Protein AF-A0A7R9W9P3-F1 (afdb_monomer_lite)

Structure (mmCIF, N/CA/C/O backbone):
data_AF-A0A7R9W9P3-F1
#
_entry.id   AF-A0A7R9W9P3-F1
#
loop_
_atom_site.group_PDB
_atom_site.id
_atom_site.type_symbol
_atom_site.label_atom_id
_atom_site.label_alt_id
_atom_site.label_comp_id
_atom_site.label_asym_id
_atom_site.label_entity_id
_atom_site.label_seq_id
_atom_site.pdbx_PDB_ins_code
_atom_site.Cartn_x
_atom_site.Cartn_y
_atom_site.Cartn_z
_atom_site.occupancy
_atom_site.B_iso_or_equiv
_atom_site.auth_seq_id
_atom_site.auth_comp_id
_atom_site.auth_asym_id
_atom_site.auth_atom_id
_atom_site.pdbx_PDB_model_num
ATOM 1 N N . GLY A 1 1 ? 14.154 18.604 7.432 1.00 46.53 1 GLY A N 1
ATOM 2 C CA . GLY A 1 1 ? 13.374 18.540 6.176 1.00 46.53 1 GLY A CA 1
ATOM 3 C C . GLY A 1 1 ? 12.142 17.682 6.394 1.00 46.53 1 GLY A C 1
ATOM 4 O O . GLY A 1 1 ? 12.207 16.791 7.231 1.00 46.53 1 GLY A O 1
ATOM 5 N N . LYS A 1 2 ? 11.031 17.953 5.694 1.00 48.91 2 LYS A N 1
ATOM 6 C CA . LYS A 1 2 ? 9.698 17.342 5.921 1.00 48.91 2 LYS A CA 1
ATOM 7 C C . LYS A 1 2 ? 9.705 15.802 6.070 1.00 48.91 2 LYS A C 1
ATOM 9 O O . LYS A 1 2 ? 8.904 15.276 6.835 1.00 48.91 2 LYS A O 1
ATOM 14 N N . SER A 1 3 ? 10.664 15.107 5.454 1.00 58.47 3 SER A N 1
ATOM 15 C CA . SER A 1 3 ? 10.861 13.651 5.535 1.00 58.47 3 SER A CA 1
ATOM 16 C C . SER A 1 3 ? 11.145 13.109 6.947 1.00 58.47 3 SER A C 1
ATOM 18 O O . SER A 1 3 ? 10.702 12.014 7.277 1.00 58.47 3 SER A O 1
ATOM 20 N N . ALA A 1 4 ? 11.811 13.876 7.822 1.00 67.56 4 ALA A N 1
ATOM 21 C CA . ALA A 1 4 ? 12.125 13.421 9.185 1.00 67.56 4 ALA A CA 1
ATOM 22 C C . ALA A 1 4 ? 10.872 13.295 10.076 1.00 67.56 4 ALA A C 1
ATOM 24 O O . ALA A 1 4 ? 10.810 12.442 10.960 1.00 67.56 4 ALA A O 1
ATOM 25 N N . HIS A 1 5 ? 9.846 14.117 9.832 1.00 79.69 5 HIS A N 1
ATOM 26 C CA . HIS A 1 5 ? 8.609 14.076 10.615 1.00 79.69 5 HIS A CA 1
ATOM 27 C C . HIS A 1 5 ? 7.780 12.825 10.315 1.00 79.69 5 HIS A C 1
ATOM 29 O O . HIS A 1 5 ? 7.189 12.254 11.227 1.00 79.69 5 HIS A O 1
ATOM 35 N N . ILE A 1 6 ? 7.779 12.366 9.061 1.00 82.62 6 ILE A N 1
ATOM 36 C CA . ILE A 1 6 ? 7.029 11.179 8.635 1.00 82.62 6 ILE A CA 1
ATOM 37 C C . ILE A 1 6 ? 7.579 9.923 9.321 1.00 82.62 6 ILE A C 1
ATOM 39 O O . ILE A 1 6 ? 6.803 9.139 9.866 1.00 82.62 6 ILE A O 1
ATOM 43 N N . GLY A 1 7 ? 8.907 9.781 9.389 1.00 88.94 7 GLY A N 1
ATOM 44 C CA . GLY A 1 7 ? 9.533 8.658 10.089 1.00 88.94 7 GLY A CA 1
ATOM 45 C C . GLY A 1 7 ? 9.212 8.629 11.585 1.00 88.94 7 GLY A C 1
ATOM 46 O O . GLY A 1 7 ? 8.852 7.586 12.130 1.00 88.94 7 GLY A O 1
ATOM 47 N N . LEU A 1 8 ? 9.232 9.791 12.247 1.00 91.50 8 LEU A N 1
ATOM 48 C CA . LEU A 1 8 ? 8.843 9.899 13.658 1.00 91.50 8 LEU A CA 1
ATOM 49 C C . LEU A 1 8 ? 7.369 9.536 13.889 1.00 91.50 8 LEU A C 1
ATOM 51 O O . LEU A 1 8 ? 7.054 8.858 14.872 1.00 91.50 8 LEU A O 1
ATOM 55 N N . ILE A 1 9 ? 6.471 9.949 12.989 1.00 92.81 9 ILE A N 1
ATOM 56 C CA . ILE A 1 9 ? 5.048 9.590 13.046 1.00 92.81 9 ILE A CA 1
ATOM 57 C C . ILE A 1 9 ? 4.879 8.078 12.871 1.00 92.81 9 ILE A C 1
ATOM 59 O O . ILE A 1 9 ? 4.209 7.457 13.695 1.00 92.81 9 ILE A O 1
ATOM 63 N N . ALA A 1 10 ? 5.533 7.470 11.879 1.00 93.44 10 ALA A N 1
ATOM 64 C CA . ALA A 1 10 ? 5.480 6.027 11.641 1.00 93.44 10 ALA A CA 1
ATOM 65 C C . ALA A 1 10 ? 5.939 5.229 12.875 1.00 93.44 10 ALA A C 1
ATOM 67 O O . ALA A 1 10 ? 5.214 4.363 13.373 1.00 93.44 10 ALA A O 1
ATOM 68 N N . CYS A 1 11 ? 7.087 5.595 13.453 1.00 94.00 11 CYS A N 1
ATOM 69 C CA . CYS A 1 11 ? 7.596 4.996 14.688 1.00 94.00 11 CYS A CA 1
ATOM 70 C C . CYS A 1 11 ? 6.626 5.183 15.865 1.00 94.00 11 CYS A C 1
ATOM 72 O O . CYS A 1 11 ? 6.412 4.260 16.659 1.00 94.00 11 CYS A O 1
ATOM 74 N N . ARG A 1 12 ? 5.996 6.360 15.990 1.00 95.75 12 ARG A N 1
ATOM 75 C CA . ARG A 1 12 ? 5.006 6.622 17.043 1.00 95.75 12 ARG A CA 1
ATOM 76 C C . ARG A 1 12 ? 3.748 5.773 16.868 1.00 95.75 12 ARG A C 1
ATOM 78 O O . ARG A 1 12 ? 3.272 5.220 17.860 1.00 95.75 12 ARG A O 1
ATOM 85 N N . MET A 1 13 ? 3.232 5.639 15.647 1.00 95.25 13 MET A N 1
ATOM 86 C CA . MET A 1 13 ? 2.072 4.796 15.336 1.00 95.25 13 MET A CA 1
ATOM 87 C C . MET A 1 13 ? 2.356 3.319 15.633 1.00 95.25 13 MET A C 1
ATOM 89 O O . MET A 1 13 ? 1.517 2.640 16.231 1.00 95.25 13 MET A O 1
ATOM 93 N N . MET A 1 14 ? 3.558 2.838 15.299 1.00 95.75 14 MET A N 1
ATOM 94 C CA . MET A 1 14 ? 3.991 1.476 15.617 1.00 95.75 14 MET A CA 1
ATOM 95 C C . MET A 1 14 ? 4.078 1.256 17.133 1.00 95.75 14 MET A C 1
ATOM 97 O O . MET A 1 14 ? 3.522 0.298 17.666 1.00 95.75 14 MET A O 1
ATOM 101 N N . LYS A 1 15 ? 4.686 2.196 17.866 1.00 96.31 15 LYS A N 1
ATOM 102 C CA . LYS A 1 15 ? 4.781 2.134 19.333 1.00 96.31 15 LYS A CA 1
ATOM 103 C C . LYS A 1 15 ? 3.409 2.114 20.012 1.00 96.31 15 LYS A C 1
ATOM 105 O O . LYS A 1 15 ? 3.244 1.411 21.005 1.00 96.31 15 LYS A O 1
ATOM 110 N N . LEU A 1 16 ? 2.441 2.881 19.507 1.00 96.25 16 LEU A N 1
ATOM 111 C CA . LEU A 1 16 ? 1.066 2.870 20.017 1.00 96.25 16 LEU A CA 1
ATOM 112 C C . LEU A 1 16 ? 0.363 1.548 19.707 1.00 96.25 16 LEU A C 1
ATOM 114 O O . LEU A 1 16 ? -0.240 0.978 20.607 1.00 96.25 16 LEU A O 1
ATOM 118 N N . THR A 1 17 ? 0.522 1.019 18.492 1.00 94.56 17 THR A N 1
ATOM 119 C CA . THR A 1 17 ? -0.013 -0.300 18.117 1.00 94.56 17 THR A CA 1
ATOM 120 C C . THR A 1 17 ? 0.479 -1.392 19.072 1.00 94.56 17 THR A C 1
ATOM 122 O O . THR A 1 17 ? -0.304 -2.183 19.589 1.00 94.56 17 THR A O 1
ATOM 125 N N . LEU A 1 18 ? 1.787 -1.424 19.348 1.00 93.81 18 LEU A N 1
ATOM 126 C CA . LEU A 1 18 ? 2.390 -2.448 20.206 1.00 93.81 18 LEU A CA 1
ATOM 127 C C . LEU A 1 18 ? 1.984 -2.320 21.681 1.00 93.81 18 LEU A C 1
ATOM 129 O O . LEU A 1 18 ? 2.001 -3.310 22.404 1.00 93.81 18 LEU A O 1
ATOM 133 N N . ARG A 1 19 ? 1.645 -1.111 22.145 1.00 96.88 19 ARG A N 1
ATOM 134 C CA . ARG A 1 19 ? 1.288 -0.849 23.551 1.00 96.88 19 ARG A CA 1
ATOM 135 C C . ARG A 1 19 ? -0.204 -0.939 23.832 1.00 96.88 19 ARG A C 1
ATOM 137 O O . ARG A 1 19 ? -0.587 -1.361 24.915 1.00 96.88 19 ARG A O 1
ATOM 144 N N . SER A 1 20 ? -1.022 -0.477 22.896 1.00 94.94 20 SER A N 1
ATOM 145 C CA . SER A 1 20 ? -2.459 -0.266 23.086 1.00 94.94 20 SER A CA 1
ATOM 146 C C . SER A 1 20 ? -3.311 -1.223 22.255 1.00 94.94 20 SER A C 1
ATOM 148 O O . SER A 1 20 ? -4.533 -1.174 22.341 1.00 94.94 20 SER A O 1
ATOM 150 N N . GLY A 1 21 ? -2.679 -2.102 21.475 1.00 91.50 21 GLY A N 1
ATOM 151 C CA . GLY A 1 21 ? -3.357 -3.025 20.580 1.00 91.50 21 GLY A CA 1
ATOM 152 C C . GLY A 1 21 ? -3.652 -2.411 19.214 1.00 91.50 21 GLY A C 1
ATOM 153 O O . GLY A 1 21 ? -3.155 -1.346 18.843 1.00 91.50 21 GLY A O 1
ATOM 154 N N . VAL A 1 22 ? -4.443 -3.137 18.432 1.00 91.00 22 VAL A N 1
ATOM 155 C CA . VAL A 1 22 ? -4.700 -2.815 17.029 1.00 91.00 22 VAL A CA 1
ATOM 156 C C . VAL A 1 22 ? -5.913 -1.891 16.870 1.00 91.00 22 VAL A C 1
ATOM 158 O O . VAL A 1 22 ? -6.893 -2.001 17.600 1.00 91.00 22 VAL A O 1
ATOM 161 N N . CYS A 1 23 ? -5.865 -0.991 15.893 1.00 91.00 23 CYS A N 1
ATOM 162 C CA . CYS A 1 23 ? -6.967 -0.116 15.497 1.00 91.00 23 CYS A CA 1
ATOM 163 C C . CYS A 1 23 ? -7.017 0.010 13.968 1.00 91.00 23 CYS A C 1
ATOM 165 O O . CYS A 1 23 ? -6.157 -0.521 13.269 1.00 91.00 23 CYS A O 1
ATOM 167 N N . LYS A 1 24 ? -7.989 0.754 13.429 1.00 90.25 24 LYS A N 1
ATOM 168 C CA . LYS A 1 24 ? -8.171 0.920 11.974 1.00 90.25 24 LYS A CA 1
ATOM 169 C C . LYS A 1 24 ? -6.912 1.390 11.224 1.00 90.25 24 LYS A C 1
ATOM 171 O O . LYS A 1 24 ? -6.722 1.048 10.066 1.00 90.25 24 LYS A O 1
ATOM 176 N N . LEU A 1 25 ? -6.033 2.136 11.896 1.00 91.00 25 LEU A N 1
ATOM 177 C CA . LEU A 1 25 ? -4.779 2.649 11.335 1.00 91.00 25 LEU A CA 1
ATOM 178 C C . LEU A 1 25 ? -3.595 1.689 11.461 1.00 91.00 25 LEU A C 1
ATOM 180 O O . LEU A 1 25 ? -2.504 2.005 10.987 1.00 91.00 25 LEU A O 1
ATOM 184 N N . THR A 1 26 ? -3.757 0.540 12.117 1.00 93.56 26 THR A N 1
ATOM 185 C CA . THR A 1 26 ? -2.626 -0.354 12.353 1.00 93.56 26 THR A CA 1
ATOM 186 C C . THR A 1 26 ? -2.065 -0.895 11.050 1.00 93.56 26 THR A C 1
ATOM 188 O O . THR A 1 26 ? -0.859 -0.842 10.876 1.00 93.56 26 THR A O 1
ATOM 191 N N . ALA A 1 27 ? -2.887 -1.361 10.109 1.00 94.62 27 ALA A N 1
ATOM 192 C CA . ALA A 1 27 ? -2.366 -1.842 8.828 1.00 94.62 27 ALA A CA 1
ATOM 193 C C . ALA A 1 27 ? -1.498 -0.767 8.144 1.00 94.62 27 ALA A C 1
ATOM 195 O O . ALA A 1 27 ? -0.356 -1.033 7.775 1.00 94.62 27 ALA A O 1
ATOM 196 N N . PHE A 1 28 ? -1.981 0.477 8.121 1.00 92.62 28 PHE A N 1
ATOM 197 C CA . PHE A 1 28 ? -1.251 1.612 7.563 1.00 92.62 28 PHE A CA 1
ATOM 198 C C . PHE A 1 28 ? 0.050 1.929 8.322 1.00 92.62 28 PHE A C 1
ATOM 200 O O . PHE A 1 28 ? 1.061 2.259 7.703 1.00 92.62 28 PHE A O 1
ATOM 207 N N . SER A 1 29 ? 0.082 1.774 9.653 1.00 94.12 29 SER A N 1
ATOM 208 C CA . SER A 1 29 ? 1.304 1.992 10.441 1.00 94.12 29 SER A CA 1
ATOM 209 C C . SER A 1 29 ? 2.427 1.020 10.068 1.00 94.12 29 SER A C 1
ATOM 211 O O . SER A 1 29 ? 3.590 1.420 10.050 1.00 94.12 29 SER A O 1
ATOM 213 N N . PHE A 1 30 ? 2.095 -0.227 9.712 1.00 96.00 30 PHE A N 1
ATOM 214 C CA . PHE A 1 30 ? 3.068 -1.202 9.211 1.00 96.00 30 PHE A CA 1
ATOM 215 C C . PHE A 1 30 ? 3.616 -0.815 7.836 1.00 96.00 30 PHE A C 1
ATOM 217 O O . PHE A 1 30 ? 4.816 -0.962 7.621 1.00 96.00 30 PHE A O 1
ATOM 224 N N . THR A 1 31 ? 2.786 -0.284 6.932 1.00 95.75 31 THR A N 1
ATOM 225 C CA . THR A 1 31 ? 3.249 0.230 5.630 1.00 95.75 31 THR A CA 1
ATOM 226 C C . THR A 1 31 ? 4.224 1.387 5.828 1.00 95.75 31 THR A C 1
ATOM 228 O O . THR A 1 31 ? 5.358 1.319 5.364 1.00 95.75 31 THR A O 1
ATOM 231 N N . MET A 1 32 ? 3.828 2.392 6.615 1.00 94.31 32 MET A N 1
ATOM 232 C CA . MET A 1 32 ? 4.658 3.566 6.905 1.00 94.31 32 MET A CA 1
ATOM 233 C C . MET A 1 32 ? 5.979 3.188 7.582 1.00 94.31 32 MET A C 1
ATOM 235 O O . MET A 1 32 ? 7.026 3.743 7.265 1.00 94.31 32 MET A O 1
ATOM 239 N N . PHE A 1 33 ? 5.954 2.231 8.513 1.00 95.25 33 PHE A N 1
ATOM 240 C CA . PHE A 1 33 ? 7.177 1.751 9.151 1.00 95.25 33 PHE A CA 1
ATOM 241 C C . PHE A 1 33 ? 8.071 0.981 8.168 1.00 95.25 33 PHE A C 1
ATOM 243 O O . PHE A 1 33 ? 9.285 1.148 8.198 1.00 95.25 33 PHE A O 1
ATOM 250 N N . GLY A 1 34 ? 7.488 0.203 7.252 1.00 95.81 34 GLY A N 1
ATOM 251 C CA . GLY A 1 34 ? 8.233 -0.451 6.175 1.00 95.81 34 GLY A CA 1
ATOM 252 C C . GLY A 1 34 ? 8.942 0.542 5.247 1.00 95.81 34 GLY A C 1
ATOM 253 O O . GLY A 1 34 ? 10.101 0.330 4.898 1.00 95.81 34 GLY A O 1
ATOM 254 N N . GLU A 1 35 ? 8.298 1.662 4.910 1.00 94.06 35 GLU A N 1
ATOM 255 C CA . GLU A 1 35 ? 8.925 2.745 4.136 1.00 94.06 35 GLU A CA 1
ATOM 256 C C . GLU A 1 35 ? 10.101 3.395 4.877 1.00 94.06 35 GLU A C 1
ATOM 258 O O . GLU A 1 35 ? 11.096 3.750 4.246 1.00 94.06 35 GLU A O 1
ATOM 263 N N . VAL A 1 36 ? 10.016 3.540 6.204 1.00 93.38 36 VAL A N 1
ATOM 264 C CA . VAL A 1 36 ? 11.133 4.038 7.028 1.00 93.38 36 VAL A CA 1
ATOM 265 C C . VAL A 1 36 ? 12.306 3.063 7.012 1.00 93.38 36 VAL A C 1
ATOM 267 O O . VAL A 1 36 ? 13.449 3.492 6.962 1.00 93.38 36 VAL A O 1
ATOM 270 N N . LEU A 1 37 ? 12.058 1.757 7.009 1.00 93.44 37 LEU A N 1
ATOM 271 C CA . LEU A 1 37 ? 13.150 0.787 6.906 1.00 93.44 37 LEU A CA 1
ATOM 272 C C . LEU A 1 37 ? 13.833 0.841 5.532 1.00 93.44 37 LEU A C 1
ATOM 274 O O . LEU A 1 37 ? 15.042 0.684 5.442 1.00 93.44 37 LEU A O 1
ATOM 278 N N . ILE A 1 38 ? 13.087 1.128 4.464 1.00 92.94 38 ILE A N 1
ATOM 279 C CA . ILE A 1 38 ? 13.641 1.208 3.107 1.00 92.94 38 ILE A CA 1
ATOM 280 C C . ILE A 1 38 ? 14.427 2.499 2.869 1.00 92.94 38 ILE A C 1
ATOM 282 O O . ILE A 1 38 ? 15.577 2.436 2.448 1.00 92.94 38 ILE A O 1
ATOM 286 N N . HIS A 1 39 ? 13.821 3.671 3.083 1.00 83.75 39 HIS A N 1
ATOM 287 C CA . HIS A 1 39 ? 14.371 4.914 2.533 1.00 83.75 39 HIS A CA 1
ATOM 288 C C . HIS A 1 39 ? 15.548 5.475 3.352 1.00 83.75 39 HIS A C 1
ATOM 290 O O . HIS A 1 39 ? 16.619 5.655 2.775 1.00 83.75 39 HIS A O 1
ATOM 296 N N . PRO A 1 40 ? 15.399 5.783 4.659 1.00 79.12 40 PRO A N 1
ATOM 297 C CA . PRO A 1 40 ? 16.526 6.249 5.461 1.00 79.12 40 PRO A CA 1
ATOM 298 C C . PRO A 1 40 ? 17.475 5.129 5.910 1.00 79.12 40 PRO A C 1
ATOM 300 O O . PRO A 1 40 ? 18.672 5.386 5.981 1.00 79.12 40 PRO A O 1
ATOM 303 N N . GLU A 1 41 ? 16.981 3.918 6.201 1.00 76.25 41 GLU A N 1
ATOM 304 C CA . GLU A 1 41 ? 17.811 2.841 6.782 1.00 76.25 41 GLU A CA 1
ATOM 305 C C . GLU A 1 41 ? 18.390 1.866 5.737 1.00 76.25 41 GLU A C 1
ATOM 307 O O . GLU A 1 41 ? 19.375 1.182 6.009 1.00 76.25 41 GLU A O 1
ATOM 312 N N . GLY A 1 42 ? 17.812 1.791 4.531 1.00 88.31 42 GLY A N 1
ATOM 313 C CA . GLY A 1 42 ? 18.285 0.907 3.458 1.00 88.31 42 GLY A CA 1
ATOM 314 C C . GLY A 1 42 ? 17.969 -0.584 3.647 1.00 88.31 42 GLY A C 1
ATOM 315 O O . GLY A 1 42 ? 18.421 -1.411 2.851 1.00 88.31 42 GLY A O 1
ATOM 316 N N . ASP A 1 43 ? 17.182 -0.960 4.658 1.00 94.56 43 ASP A N 1
ATOM 317 C CA . ASP A 1 43 ? 16.784 -2.345 4.915 1.00 94.56 43 ASP A CA 1
ATOM 318 C C . ASP A 1 43 ? 15.566 -2.741 4.067 1.00 94.56 43 ASP A C 1
ATOM 320 O O . ASP A 1 43 ? 14.405 -2.739 4.495 1.00 94.56 43 ASP A O 1
ATOM 324 N N . LEU A 1 44 ? 15.854 -3.106 2.817 1.00 95.12 44 LEU A N 1
ATOM 325 C CA . LEU A 1 44 ? 14.846 -3.534 1.847 1.00 95.12 44 LEU A CA 1
ATOM 326 C C . LEU A 1 44 ? 14.138 -4.834 2.253 1.00 95.12 44 LEU A C 1
ATOM 328 O O . LEU A 1 44 ? 12.983 -5.051 1.879 1.00 95.12 44 LEU A O 1
ATOM 332 N N . ILE A 1 45 ? 14.821 -5.724 2.982 1.00 95.44 45 ILE A N 1
ATOM 333 C CA . ILE A 1 45 ? 14.274 -7.033 3.357 1.00 95.44 45 ILE A CA 1
ATOM 334 C C . ILE A 1 45 ? 13.219 -6.842 4.438 1.00 95.44 45 ILE A C 1
ATOM 336 O O . ILE A 1 45 ? 12.080 -7.298 4.271 1.00 95.44 45 ILE A O 1
ATOM 340 N N . GLU A 1 46 ? 13.568 -6.139 5.514 1.00 95.94 46 GLU A N 1
ATOM 341 C CA . GLU A 1 46 ? 12.624 -5.878 6.590 1.00 95.94 46 GLU A CA 1
ATOM 342 C C . GLU A 1 46 ? 11.527 -4.918 6.139 1.00 95.94 46 GLU A C 1
ATOM 344 O O . GLU A 1 46 ? 10.350 -5.199 6.376 1.00 95.94 46 GLU A O 1
ATOM 349 N N . GLY A 1 47 ? 11.845 -3.859 5.391 1.00 96.44 47 GLY A N 1
ATOM 350 C CA . GLY A 1 47 ? 10.820 -2.957 4.864 1.00 96.44 47 GLY A CA 1
ATOM 351 C C . GLY A 1 47 ? 9.776 -3.674 4.005 1.00 96.44 47 GLY A C 1
ATOM 352 O O . GLY A 1 47 ? 8.568 -3.509 4.210 1.00 96.44 47 GLY A O 1
ATOM 353 N N . HIS A 1 48 ? 10.212 -4.581 3.125 1.00 96.94 48 HIS A N 1
ATOM 354 C CA . HIS A 1 48 ? 9.300 -5.428 2.358 1.00 96.94 48 HIS A CA 1
ATOM 355 C C . HIS A 1 48 ? 8.497 -6.395 3.245 1.00 96.94 48 HIS A C 1
ATOM 357 O O . HIS A 1 48 ? 7.299 -6.603 3.016 1.00 96.94 48 HIS A O 1
ATOM 363 N N . ARG A 1 49 ? 9.109 -6.967 4.294 1.00 97.12 49 ARG A N 1
ATOM 364 C CA . ARG A 1 49 ? 8.414 -7.825 5.270 1.00 97.12 49 ARG A CA 1
ATOM 365 C C . ARG A 1 49 ? 7.281 -7.072 5.971 1.00 97.12 49 ARG A C 1
ATOM 367 O O . ARG A 1 49 ? 6.173 -7.609 6.057 1.00 97.12 49 ARG A O 1
ATOM 374 N N . TYR A 1 50 ? 7.528 -5.840 6.418 1.00 96.50 50 TYR A N 1
ATOM 375 C CA . TYR A 1 50 ? 6.521 -4.968 7.032 1.00 96.50 50 TYR A CA 1
ATOM 376 C C . TYR A 1 50 ? 5.417 -4.574 6.045 1.00 96.50 50 TYR A C 1
ATOM 378 O O . TYR A 1 50 ? 4.237 -4.645 6.396 1.00 96.50 50 TYR A O 1
ATOM 386 N N . GLY A 1 51 ? 5.767 -4.299 4.786 1.00 96.38 51 GLY A N 1
ATOM 387 C CA . GLY A 1 51 ? 4.796 -4.126 3.706 1.00 96.38 51 GLY A CA 1
ATOM 388 C C . GLY A 1 51 ? 3.857 -5.330 3.560 1.00 96.38 51 GLY A C 1
ATOM 389 O O . GLY A 1 51 ? 2.637 -5.182 3.611 1.00 96.38 51 GLY A O 1
ATOM 390 N N . LYS A 1 52 ? 4.392 -6.553 3.504 1.00 96.31 52 LYS A N 1
ATOM 391 C CA . LYS A 1 52 ? 3.557 -7.766 3.422 1.00 96.31 52 LYS A CA 1
ATOM 392 C C . LYS A 1 52 ? 2.694 -7.998 4.667 1.00 96.31 52 LYS A C 1
ATOM 394 O O . LYS A 1 52 ? 1.602 -8.553 4.553 1.00 96.31 52 LYS A O 1
ATOM 399 N N . ILE A 1 53 ? 3.156 -7.598 5.856 1.00 96.19 53 ILE A N 1
ATOM 400 C CA . ILE A 1 53 ? 2.327 -7.629 7.074 1.00 96.19 53 ILE A CA 1
ATOM 401 C C . ILE A 1 53 ? 1.161 -6.649 6.945 1.00 96.19 53 ILE A C 1
ATOM 4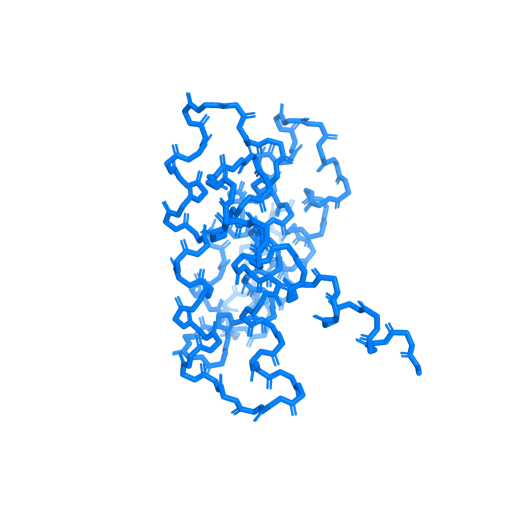03 O O . ILE A 1 53 ? 0.037 -7.027 7.272 1.00 96.19 53 ILE A O 1
ATOM 407 N N . SER A 1 54 ? 1.411 -5.439 6.439 1.00 95.50 54 SER A N 1
ATOM 408 C CA . SER A 1 54 ? 0.375 -4.416 6.282 1.00 95.50 54 SER A CA 1
ATOM 409 C C . SER A 1 54 ? -0.788 -4.885 5.407 1.00 95.50 54 SER A C 1
ATOM 411 O O . SER A 1 54 ? -1.936 -4.779 5.830 1.00 95.50 54 SER A O 1
ATOM 413 N N . ILE A 1 55 ? -0.503 -5.519 4.264 1.00 95.44 55 ILE A N 1
ATOM 414 C CA . ILE A 1 55 ? -1.525 -6.058 3.354 1.00 95.44 55 ILE A CA 1
ATOM 415 C C . ILE A 1 55 ? -2.359 -7.147 4.038 1.00 95.44 55 ILE A C 1
ATOM 417 O O . ILE A 1 55 ? -3.584 -7.053 4.083 1.00 95.44 55 ILE A O 1
ATOM 421 N N . ARG A 1 56 ? -1.705 -8.134 4.669 1.00 94.19 56 ARG A N 1
ATOM 422 C CA . ARG A 1 56 ? -2.412 -9.209 5.391 1.00 94.19 56 ARG A CA 1
ATOM 423 C C . ARG A 1 56 ? -3.266 -8.684 6.539 1.00 94.19 56 ARG A C 1
ATOM 425 O O . ARG A 1 56 ? -4.293 -9.275 6.866 1.00 94.19 56 ARG A O 1
ATOM 432 N N . LEU A 1 57 ? -2.810 -7.624 7.201 1.00 93.12 57 LEU A N 1
ATOM 433 C CA . LEU A 1 57 ? -3.561 -7.013 8.285 1.00 93.12 57 LEU A CA 1
ATOM 434 C C . LEU A 1 57 ? -4.751 -6.217 7.745 1.00 93.12 57 LEU A C 1
ATOM 436 O O . LEU A 1 57 ? -5.823 -6.302 8.332 1.00 93.12 57 LEU A O 1
ATOM 440 N N . SER A 1 58 ? -4.589 -5.524 6.616 1.00 92.69 58 SER A N 1
ATOM 441 C CA . SER A 1 58 ? -5.670 -4.813 5.926 1.00 92.69 58 SER A CA 1
ATOM 442 C C . SER A 1 58 ? -6.836 -5.747 5.608 1.00 92.69 58 SER A C 1
ATOM 444 O O . SER A 1 58 ? -7.970 -5.440 5.965 1.00 92.69 58 SER A O 1
ATOM 446 N N . ASP A 1 59 ? -6.559 -6.928 5.044 1.00 88.00 59 ASP A N 1
ATOM 447 C CA . ASP A 1 59 ? -7.601 -7.916 4.727 1.00 88.00 59 ASP A CA 1
ATOM 448 C C . ASP A 1 59 ? -8.371 -8.368 5.980 1.00 88.00 59 ASP A C 1
ATOM 450 O O . ASP A 1 59 ? -9.592 -8.516 5.955 1.00 88.00 59 ASP A O 1
ATOM 454 N N . ARG A 1 60 ? -7.674 -8.536 7.112 1.00 87.38 60 ARG A N 1
ATOM 455 C CA . ARG A 1 60 ? -8.307 -8.881 8.398 1.00 87.38 60 ARG A CA 1
ATOM 456 C C . ARG A 1 60 ? -9.073 -7.716 9.015 1.00 87.38 60 ARG A C 1
ATOM 458 O O . ARG A 1 60 ? -10.012 -7.938 9.766 1.00 87.38 60 ARG A O 1
ATOM 465 N N . MET A 1 61 ? -8.650 -6.483 8.755 1.00 85.25 61 MET A N 1
ATOM 466 C CA . MET A 1 61 ? -9.260 -5.286 9.328 1.00 85.25 61 MET A CA 1
ATOM 467 C C . MET A 1 61 ? -10.457 -4.777 8.520 1.00 85.25 61 MET A C 1
ATOM 469 O O . MET A 1 61 ? -11.306 -4.070 9.065 1.00 85.25 61 MET A O 1
ATOM 473 N N . ALA A 1 62 ? -10.581 -5.186 7.256 1.00 79.25 62 ALA A N 1
ATOM 474 C CA . ALA A 1 62 ? -11.752 -4.906 6.434 1.00 79.25 62 ALA A CA 1
ATOM 475 C C . ALA A 1 62 ? -13.054 -5.399 7.099 1.00 79.25 62 ALA A C 1
ATOM 477 O O . ALA A 1 62 ? -14.071 -4.710 7.039 1.00 79.25 62 ALA A O 1
ATOM 478 N N . THR A 1 63 ? -13.014 -6.522 7.828 1.00 73.69 63 THR A N 1
ATOM 479 C CA . THR A 1 63 ? -14.185 -7.086 8.527 1.00 73.69 63 THR A CA 1
ATOM 480 C C . THR A 1 63 ? -14.607 -6.303 9.773 1.00 73.69 63 THR A C 1
ATOM 482 O O . THR A 1 63 ? -15.680 -6.557 10.311 1.00 73.69 63 THR A O 1
ATOM 485 N N . VAL A 1 64 ? -13.785 -5.360 10.249 1.00 76.69 64 VAL A N 1
ATOM 486 C CA . VAL A 1 64 ? -14.062 -4.511 11.426 1.00 76.69 64 VAL A CA 1
ATOM 487 C C . VAL A 1 64 ? -14.130 -3.020 11.069 1.00 76.69 64 VAL A C 1
ATOM 489 O O . VAL A 1 64 ? -13.949 -2.154 11.924 1.00 76.69 64 VAL A O 1
ATOM 492 N N . GLY A 1 65 ? -14.404 -2.712 9.796 1.00 78.81 65 GLY A N 1
ATOM 493 C CA . GLY A 1 65 ? -14.675 -1.352 9.330 1.00 78.81 65 GLY A CA 1
ATOM 494 C C . GLY A 1 65 ? -13.435 -0.467 9.224 1.00 78.81 65 GLY A C 1
ATOM 495 O O . GLY A 1 65 ? -13.504 0.689 9.623 1.00 78.81 65 GLY A O 1
ATOM 496 N N . ALA A 1 66 ? -12.308 -1.010 8.750 1.00 88.38 66 ALA A N 1
ATOM 497 C CA . ALA A 1 66 ? -11.109 -0.238 8.391 1.00 88.38 66 ALA A CA 1
ATOM 498 C C . ALA A 1 66 ? -10.900 -0.119 6.868 1.00 88.38 66 ALA A C 1
ATOM 500 O O . ALA A 1 66 ? -9.811 0.230 6.408 1.00 88.38 66 ALA A O 1
ATOM 501 N N . ARG A 1 67 ? -11.927 -0.459 6.082 1.00 91.25 67 ARG A N 1
ATOM 502 C CA . ARG A 1 67 ? -11.869 -0.514 4.616 1.00 91.25 67 ARG A CA 1
ATOM 503 C C . ARG A 1 67 ? -11.573 0.857 3.997 1.00 91.25 67 ARG A C 1
ATOM 505 O O . ARG A 1 67 ? -10.953 0.924 2.945 1.00 91.25 67 ARG A O 1
ATOM 512 N N . GLU A 1 68 ? -11.927 1.942 4.688 1.00 90.50 68 GLU A N 1
ATOM 513 C CA . GLU A 1 68 ? -11.655 3.322 4.273 1.00 90.50 68 GLU A CA 1
ATOM 514 C C . GLU A 1 68 ? -10.159 3.665 4.166 1.00 90.50 68 GLU A C 1
ATOM 516 O O . GLU A 1 68 ? -9.805 4.636 3.510 1.00 90.50 68 GLU A O 1
ATOM 521 N N . TRP A 1 69 ? -9.271 2.867 4.772 1.00 91.94 69 TRP A N 1
ATOM 522 C CA . TRP A 1 69 ? -7.816 3.050 4.679 1.00 91.94 69 TRP A CA 1
ATOM 523 C C . TRP A 1 69 ? -7.151 2.157 3.629 1.00 91.94 69 TRP A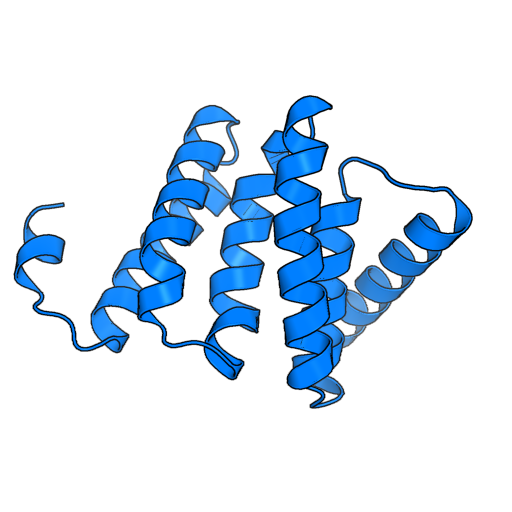 C 1
ATOM 525 O O . TRP A 1 69 ? -5.952 2.291 3.380 1.00 91.94 69 TRP A O 1
ATOM 535 N N . GLU A 1 70 ? -7.899 1.235 3.022 1.00 93.81 70 GLU A N 1
ATOM 536 C CA . GLU A 1 70 ? -7.348 0.200 2.150 1.00 93.81 70 GLU A CA 1
ATOM 537 C C . GLU A 1 70 ? -6.777 0.796 0.857 1.00 93.81 70 GLU A C 1
ATOM 539 O O . GLU A 1 70 ? -5.644 0.486 0.507 1.00 93.81 70 GLU A O 1
ATOM 544 N N . SER A 1 71 ? -7.492 1.716 0.200 1.00 96.38 71 SER A N 1
ATOM 545 C CA . SER A 1 71 ? -7.018 2.394 -1.021 1.00 96.38 71 SER A CA 1
ATOM 546 C C . SER A 1 71 ? -5.655 3.062 -0.810 1.00 96.38 71 SER A C 1
ATOM 548 O O . SER A 1 71 ? -4.679 2.762 -1.503 1.00 96.38 71 SER A O 1
ATOM 550 N N . ARG A 1 72 ? -5.548 3.880 0.242 1.00 95.44 72 ARG A N 1
ATOM 551 C CA . ARG A 1 72 ? -4.301 4.533 0.648 1.00 95.44 72 ARG A CA 1
ATOM 552 C C . ARG A 1 72 ? -3.177 3.552 0.970 1.00 95.44 72 ARG A C 1
ATOM 554 O O . ARG A 1 72 ? -2.032 3.771 0.575 1.00 95.44 72 ARG A O 1
ATOM 561 N N . LEU A 1 73 ? -3.487 2.481 1.695 1.00 95.62 73 LEU A N 1
ATOM 562 C CA . LEU A 1 73 ? -2.515 1.450 2.047 1.00 95.62 73 LEU A CA 1
ATOM 563 C C . LEU A 1 73 ? -1.972 0.746 0.802 1.00 95.62 73 LEU A C 1
ATOM 565 O O . LEU A 1 73 ? -0.762 0.541 0.693 1.00 95.62 73 LEU A O 1
ATOM 569 N N . TYR A 1 74 ? -2.854 0.398 -0.134 1.00 97.06 74 TYR A N 1
ATOM 570 C CA . TYR A 1 74 ? -2.493 -0.261 -1.383 1.00 97.06 74 TYR A CA 1
ATOM 571 C C . TYR A 1 74 ? -1.611 0.645 -2.236 1.00 97.06 74 TYR A C 1
ATOM 573 O O . TYR A 1 74 ? -0.534 0.215 -2.648 1.00 97.06 74 TYR A O 1
ATOM 581 N N . PHE A 1 75 ? -2.005 1.906 -2.428 1.00 98.00 75 PHE A N 1
ATOM 582 C CA . PHE A 1 75 ? -1.177 2.882 -3.131 1.00 98.00 75 PHE A CA 1
ATOM 583 C C . PHE A 1 75 ? 0.242 2.936 -2.546 1.00 98.00 75 PHE A C 1
ATOM 585 O O . PHE A 1 75 ? 1.207 2.688 -3.270 1.00 98.00 75 PHE A O 1
ATOM 592 N N . ASN A 1 76 ? 0.380 3.163 -1.236 1.00 95.94 76 ASN A N 1
ATOM 593 C CA . ASN A 1 76 ? 1.689 3.275 -0.589 1.00 95.94 76 ASN A CA 1
ATOM 594 C C . ASN A 1 76 ? 2.514 1.986 -0.709 1.00 95.94 76 ASN A C 1
ATOM 596 O O . ASN A 1 76 ? 3.666 2.017 -1.140 1.00 95.94 76 ASN A O 1
ATOM 600 N N . HIS A 1 77 ? 1.933 0.828 -0.387 1.00 97.25 77 HIS A N 1
ATOM 601 C CA . HIS A 1 77 ? 2.667 -0.435 -0.435 1.00 97.25 77 HIS A CA 1
ATOM 602 C C . HIS A 1 77 ? 3.158 -0.767 -1.852 1.00 97.25 77 HIS A C 1
ATOM 604 O O . HIS A 1 77 ? 4.331 -1.100 -2.044 1.00 97.25 77 HIS A O 1
ATOM 610 N N . PHE A 1 78 ? 2.280 -0.668 -2.850 1.00 97.88 78 PHE A N 1
ATOM 611 C CA . PHE A 1 78 ? 2.581 -1.126 -4.205 1.00 97.88 78 PHE A CA 1
ATOM 612 C C . PHE A 1 78 ? 3.412 -0.137 -5.028 1.00 97.88 78 PHE A C 1
ATOM 614 O O . PHE A 1 78 ? 4.014 -0.558 -6.019 1.00 97.88 78 PHE A O 1
ATOM 621 N N . THR A 1 79 ? 3.516 1.125 -4.596 1.00 96.44 79 THR A N 1
ATOM 622 C CA . THR A 1 79 ? 4.380 2.138 -5.230 1.00 96.44 79 THR A CA 1
ATOM 623 C C . THR A 1 79 ? 5.701 2.355 -4.495 1.00 96.44 79 THR A C 1
ATOM 625 O O . THR A 1 79 ? 6.719 2.516 -5.159 1.00 96.44 79 THR A O 1
ATOM 628 N N . MET A 1 80 ? 5.734 2.272 -3.160 1.00 94.81 80 MET A N 1
ATOM 629 C CA . MET A 1 80 ? 6.928 2.616 -2.368 1.00 94.81 80 MET A CA 1
ATOM 630 C C . MET A 1 80 ? 7.709 1.404 -1.846 1.00 94.81 80 MET A C 1
ATOM 632 O O . MET A 1 80 ? 8.893 1.530 -1.542 1.00 94.81 80 MET A O 1
ATOM 636 N N . ILE A 1 81 ? 7.075 0.229 -1.731 1.00 97.06 81 ILE A N 1
ATOM 637 C CA . ILE A 1 81 ? 7.672 -0.938 -1.056 1.00 97.06 81 ILE A CA 1
ATOM 638 C C . ILE A 1 81 ? 7.854 -2.129 -2.002 1.00 97.06 81 ILE A C 1
ATOM 640 O O . ILE A 1 81 ? 8.946 -2.687 -2.086 1.00 97.06 81 ILE A O 1
ATOM 644 N N . ASN A 1 82 ? 6.791 -2.553 -2.690 1.00 97.25 82 ASN A N 1
ATOM 645 C CA . ASN A 1 82 ? 6.744 -3.844 -3.391 1.00 97.25 82 ASN A CA 1
ATOM 646 C C . ASN A 1 82 ? 7.853 -4.008 -4.453 1.00 97.25 82 ASN A C 1
ATOM 648 O O . ASN A 1 82 ? 8.497 -5.054 -4.537 1.00 97.25 82 ASN A O 1
ATOM 652 N N . HIS A 1 83 ? 8.129 -2.947 -5.213 1.00 94.62 83 HIS A N 1
ATOM 653 C CA . HIS A 1 83 ? 9.061 -2.966 -6.345 1.00 94.62 83 HIS A CA 1
ATOM 654 C C . HIS A 1 83 ? 10.522 -3.256 -5.965 1.00 94.62 83 HIS A C 1
ATOM 656 O O . HIS A 1 83 ? 11.307 -3.666 -6.815 1.00 94.62 83 HIS A O 1
ATOM 662 N N . TRP A 1 84 ? 10.902 -3.086 -4.694 1.00 94.06 84 TRP A N 1
ATOM 663 C CA . TRP A 1 84 ? 12.254 -3.410 -4.229 1.00 94.06 84 TRP A CA 1
ATOM 664 C C . TRP A 1 84 ? 12.545 -4.912 -4.215 1.00 94.06 84 TRP A C 1
ATOM 666 O O . TRP A 1 84 ? 13.704 -5.316 -4.112 1.00 94.06 84 TRP A O 1
ATOM 676 N N . ARG A 1 85 ? 11.506 -5.754 -4.257 1.00 96.00 85 ARG A N 1
ATOM 677 C CA . ARG A 1 85 ? 11.628 -7.211 -4.103 1.00 96.00 85 ARG A CA 1
ATOM 678 C C . ARG A 1 85 ? 10.769 -8.020 -5.070 1.00 96.00 85 ARG A C 1
ATOM 680 O O . ARG A 1 85 ? 11.031 -9.211 -5.208 1.00 96.00 85 ARG A O 1
ATOM 687 N N . GLU A 1 86 ? 9.784 -7.408 -5.718 1.00 96.75 86 GLU A N 1
ATOM 688 C CA . GLU A 1 86 ? 8.851 -8.065 -6.634 1.00 96.75 86 GLU A CA 1
ATOM 689 C C . GLU A 1 86 ? 8.780 -7.298 -7.971 1.00 96.75 86 GLU A C 1
ATOM 691 O O . GLU A 1 86 ? 8.928 -6.072 -7.986 1.00 96.75 86 GLU A O 1
ATOM 696 N N . PRO A 1 87 ? 8.525 -7.975 -9.108 1.00 96.69 87 PRO A N 1
ATOM 697 C CA . PRO A 1 87 ? 8.327 -7.308 -10.395 1.00 96.69 87 PRO A CA 1
ATOM 698 C C . PRO A 1 87 ? 7.175 -6.293 -10.359 1.00 96.69 87 PRO A C 1
ATOM 700 O O . PRO A 1 87 ? 6.150 -6.550 -9.729 1.00 96.69 87 PRO A O 1
ATOM 703 N N . LEU A 1 88 ? 7.288 -5.193 -11.116 1.00 96.94 88 LEU A N 1
ATOM 704 C CA . LEU A 1 88 ? 6.252 -4.145 -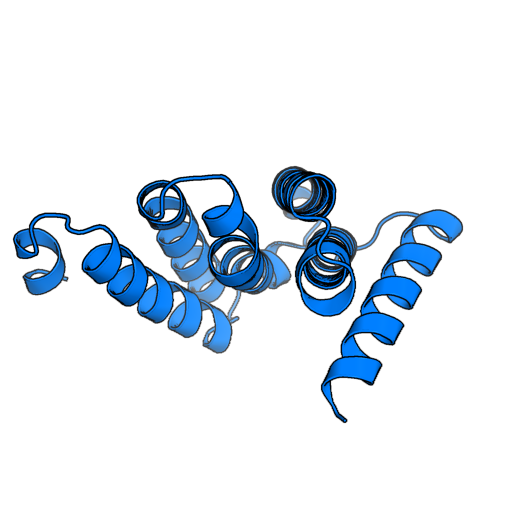11.187 1.00 96.94 88 LEU A CA 1
ATOM 705 C C . LEU A 1 88 ? 4.868 -4.687 -11.578 1.00 96.94 88 LEU A C 1
ATOM 707 O O . LEU A 1 88 ? 3.854 -4.230 -11.053 1.00 96.94 88 LEU A O 1
ATOM 711 N N . SER A 1 89 ? 4.820 -5.720 -12.423 1.00 95.94 89 SER A N 1
ATOM 712 C CA . SER A 1 89 ? 3.575 -6.380 -12.826 1.00 95.94 89 SER A CA 1
ATOM 713 C C . SER A 1 89 ? 2.789 -6.974 -11.650 1.00 95.94 89 SER A C 1
ATOM 715 O O . SER A 1 89 ? 1.567 -7.073 -11.721 1.00 95.94 89 SER A O 1
ATOM 717 N N . ARG A 1 90 ? 3.451 -7.311 -10.531 1.00 97.31 90 ARG A N 1
ATOM 718 C CA . ARG A 1 90 ? 2.794 -7.791 -9.301 1.00 97.31 90 ARG A CA 1
ATOM 719 C C . ARG A 1 90 ? 2.027 -6.702 -8.554 1.00 97.31 90 ARG A C 1
ATOM 721 O O . ARG A 1 90 ? 1.231 -7.036 -7.683 1.00 97.31 90 ARG A O 1
ATOM 728 N N . SER A 1 91 ? 2.241 -5.433 -8.892 1.00 97.94 91 SER A N 1
ATOM 729 C CA . SER A 1 91 ? 1.512 -4.299 -8.321 1.00 97.94 91 SER A CA 1
ATOM 730 C C . SER A 1 91 ? 0.235 -3.946 -9.094 1.00 97.94 91 SER A C 1
ATOM 732 O O . SER A 1 91 ? -0.590 -3.213 -8.561 1.00 97.94 91 SER A O 1
ATOM 734 N N . LEU A 1 92 ? 0.030 -4.464 -10.312 1.00 97.12 92 LEU A N 1
ATOM 735 C CA . LEU A 1 92 ? -1.062 -4.033 -11.198 1.00 97.12 92 LEU A CA 1
ATOM 736 C C . LEU A 1 92 ? -2.458 -4.378 -10.658 1.00 97.12 92 LEU A C 1
ATOM 738 O O . LEU A 1 92 ? -3.237 -3.471 -10.365 1.00 97.12 92 LEU A O 1
ATOM 742 N N . ASP A 1 93 ? -2.768 -5.663 -10.460 1.00 97.00 93 ASP A N 1
ATOM 743 C CA . ASP A 1 93 ? -4.082 -6.073 -9.935 1.00 97.00 93 ASP A CA 1
ATOM 744 C C . ASP A 1 93 ? -4.377 -5.476 -8.548 1.00 97.00 93 ASP A C 1
ATOM 746 O O . ASP A 1 93 ? -5.500 -5.012 -8.317 1.00 97.00 93 ASP A O 1
ATOM 750 N N . PRO A 1 94 ? -3.405 -5.417 -7.614 1.00 97.62 94 PRO A N 1
ATOM 751 C CA . PRO A 1 94 ? -3.631 -4.730 -6.356 1.00 97.62 94 PRO A CA 1
ATOM 752 C C . PRO A 1 94 ? -3.946 -3.240 -6.518 1.00 97.62 94 PRO A C 1
ATOM 754 O O . PRO A 1 94 ? -4.836 -2.745 -5.835 1.00 97.62 94 PRO A O 1
ATOM 757 N N . LEU A 1 95 ? -3.289 -2.515 -7.426 1.00 98.19 95 LEU A N 1
ATOM 758 C CA . LEU A 1 95 ? -3.611 -1.104 -7.663 1.00 98.19 95 LEU A CA 1
ATOM 759 C C . LEU A 1 95 ? -5.028 -0.928 -8.229 1.00 98.19 95 LEU A C 1
ATOM 761 O O . LEU A 1 95 ? -5.748 -0.039 -7.779 1.00 98.19 95 LEU A O 1
ATOM 765 N N . LEU A 1 96 ? -5.494 -1.822 -9.107 1.00 97.56 96 LEU A N 1
ATOM 766 C CA . LEU A 1 96 ? -6.898 -1.829 -9.545 1.00 97.56 96 LEU A CA 1
ATOM 767 C C . LEU A 1 96 ? -7.868 -2.084 -8.381 1.00 97.56 96 LEU A C 1
ATOM 769 O O . LEU A 1 96 ? -8.924 -1.450 -8.294 1.00 97.56 96 LEU A O 1
ATOM 773 N N . ARG A 1 97 ? -7.511 -2.977 -7.447 1.00 96.81 97 ARG A N 1
ATOM 774 C CA . ARG A 1 97 ? -8.280 -3.182 -6.208 1.00 96.81 97 ARG A CA 1
ATOM 775 C C . ARG A 1 97 ? -8.295 -1.918 -5.348 1.00 96.81 97 ARG A C 1
ATOM 777 O O . ARG A 1 97 ? -9.367 -1.534 -4.891 1.00 96.81 97 ARG A O 1
ATOM 784 N N . GLY A 1 98 ? -7.148 -1.267 -5.159 1.00 97.19 98 GLY A N 1
ATOM 785 C CA . GLY A 1 98 ? -7.038 -0.013 -4.413 1.00 97.19 98 GLY A CA 1
ATOM 786 C C . GLY A 1 98 ? -7.939 1.077 -4.996 1.00 97.19 98 GLY A C 1
ATOM 787 O O . GLY A 1 98 ? -8.718 1.682 -4.260 1.00 97.19 98 GLY A O 1
ATOM 788 N N . HIS A 1 99 ? -7.935 1.230 -6.326 1.00 98.06 99 HIS A N 1
ATOM 789 C CA . HIS A 1 99 ? -8.839 2.135 -7.0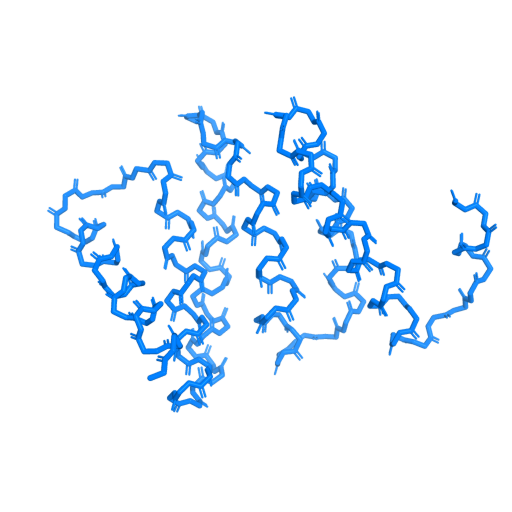36 1.00 98.06 99 HIS A CA 1
ATOM 790 C C . HIS A 1 99 ? -10.310 1.835 -6.721 1.00 98.06 99 HIS A C 1
ATOM 792 O O . HIS A 1 99 ? -11.042 2.713 -6.263 1.00 98.06 99 HIS A O 1
ATOM 798 N N . ARG A 1 100 ? -10.733 0.578 -6.905 1.00 97.56 100 ARG A N 1
ATOM 799 C CA . ARG A 1 100 ? -12.119 0.160 -6.666 1.00 97.56 100 ARG A CA 1
ATOM 800 C C . ARG A 1 100 ? -12.554 0.409 -5.224 1.00 97.56 100 ARG A C 1
ATOM 802 O O . ARG A 1 100 ? -13.617 0.978 -5.002 1.00 97.56 100 ARG A O 1
ATOM 809 N N . VAL A 1 101 ? -11.731 0.019 -4.250 1.00 96.06 101 VAL A N 1
ATOM 810 C CA . VAL A 1 101 ? -12.064 0.213 -2.835 1.00 96.06 101 VAL A CA 1
ATOM 811 C C . VAL A 1 101 ? -12.159 1.697 -2.497 1.00 96.06 101 VAL A C 1
ATOM 813 O O . VAL A 1 101 ? -13.112 2.087 -1.834 1.00 96.06 101 VAL A O 1
ATOM 816 N N . GLY A 1 102 ? -11.250 2.535 -3.002 1.00 96.94 102 GLY A N 1
ATOM 817 C CA . GLY A 1 102 ? -11.320 3.980 -2.777 1.00 96.94 102 GLY A CA 1
ATOM 818 C C . GLY A 1 102 ? -12.602 4.604 -3.333 1.00 96.94 102 GLY A C 1
ATOM 819 O O . GLY A 1 102 ? -13.232 5.408 -2.648 1.00 96.94 102 GLY A O 1
ATOM 820 N N . MET A 1 103 ? -13.046 4.172 -4.518 1.00 97.88 103 MET A N 1
ATOM 821 C CA . MET A 1 103 ? -14.333 4.596 -5.082 1.00 97.88 103 MET A CA 1
ATOM 822 C C . MET A 1 103 ? -15.523 4.142 -4.222 1.00 97.88 103 MET A C 1
ATOM 824 O O . MET A 1 103 ? -16.448 4.919 -4.005 1.00 97.88 103 MET A O 1
ATOM 828 N N . GLU A 1 104 ? -15.495 2.913 -3.696 1.00 96.19 104 GLU A N 1
ATOM 829 C CA . GLU A 1 104 ? -16.556 2.370 -2.833 1.00 96.19 104 GLU A CA 1
ATOM 830 C C . GLU A 1 104 ? -16.617 3.037 -1.448 1.00 96.19 104 GLU A C 1
ATOM 832 O O . GLU A 1 104 ? -17.697 3.152 -0.869 1.00 96.19 104 GLU A O 1
ATOM 837 N N . THR A 1 105 ? -15.477 3.463 -0.894 1.00 95.12 105 THR A N 1
ATOM 838 C CA . THR A 1 105 ? -15.392 4.043 0.458 1.00 95.12 105 THR A CA 1
ATOM 839 C C . THR A 1 105 ? -15.361 5.570 0.477 1.00 95.12 105 THR A C 1
ATOM 841 O O . THR A 1 105 ? -15.326 6.157 1.557 1.00 95.12 105 THR A O 1
ATOM 844 N N . GLY A 1 106 ? -15.356 6.223 -0.688 1.00 96.06 106 GLY A N 1
ATOM 845 C CA . GLY A 1 106 ? -15.291 7.682 -0.815 1.00 96.06 106 GLY A CA 1
ATOM 846 C C . GLY A 1 106 ? -13.885 8.285 -0.683 1.00 96.06 106 GLY A C 1
ATOM 847 O O . GLY A 1 106 ? -13.755 9.506 -0.630 1.00 96.06 106 GLY A O 1
ATOM 848 N N . ASP A 1 107 ? -12.829 7.465 -0.671 1.00 96.06 107 ASP A N 1
ATOM 849 C CA . ASP A 1 107 ? -11.431 7.923 -0.733 1.00 96.06 107 ASP A CA 1
ATOM 850 C C . ASP A 1 107 ? -11.023 8.155 -2.198 1.00 96.06 107 ASP A C 1
ATOM 852 O O . ASP A 1 107 ? -10.242 7.408 -2.795 1.00 96.06 107 ASP A O 1
ATOM 856 N N . VAL A 1 108 ? -11.631 9.181 -2.802 1.00 97.25 108 VAL A N 1
ATOM 857 C CA . VAL A 1 108 ? -11.486 9.507 -4.232 1.00 97.25 108 VAL A CA 1
ATOM 858 C C . VAL A 1 108 ? -10.047 9.895 -4.581 1.00 97.25 108 VAL A C 1
ATOM 860 O O . VAL A 1 108 ? -9.564 9.563 -5.662 1.00 97.25 108 VAL A O 1
ATOM 863 N N . GLU A 1 109 ? -9.342 10.555 -3.660 1.00 97.62 109 GLU A N 1
ATOM 864 C CA . GLU A 1 109 ? -7.942 10.952 -3.842 1.00 97.62 109 GLU A CA 1
ATOM 865 C C .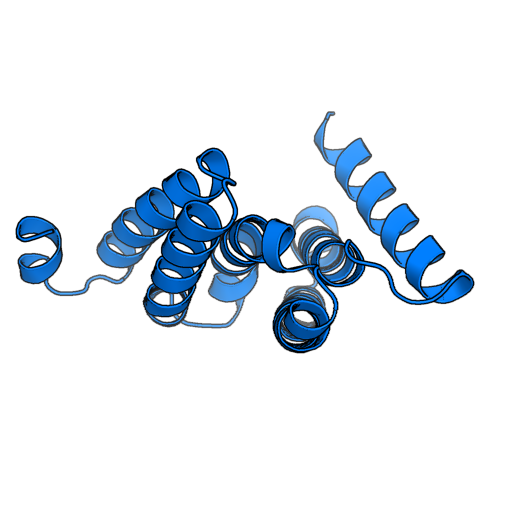 GLU A 1 109 ? -7.051 9.722 -4.063 1.00 97.62 109 GLU A C 1
ATOM 867 O O . GLU A 1 109 ? -6.389 9.610 -5.099 1.00 97.62 109 GLU A O 1
ATOM 872 N N . HIS A 1 110 ? -7.082 8.750 -3.145 1.00 97.75 110 HIS A N 1
ATOM 873 C CA . HIS A 1 110 ? -6.254 7.553 -3.292 1.00 97.75 110 HIS A CA 1
ATOM 874 C C . HIS A 1 110 ? -6.790 6.604 -4.363 1.00 97.75 110 HIS A C 1
ATOM 876 O O . HIS A 1 110 ? -6.001 5.874 -4.965 1.00 97.75 110 HIS A O 1
ATOM 882 N N . ALA A 1 111 ? -8.093 6.638 -4.668 1.00 98.25 111 ALA A N 1
ATOM 883 C CA . ALA A 1 111 ? -8.626 5.922 -5.822 1.00 98.25 111 ALA A CA 1
ATOM 884 C C . ALA A 1 111 ? -7.970 6.407 -7.123 1.00 98.25 111 ALA A C 1
ATOM 886 O O . ALA A 1 111 ? -7.527 5.595 -7.940 1.00 98.25 111 ALA A O 1
ATOM 887 N N . PHE A 1 112 ? -7.863 7.726 -7.302 1.00 98.19 112 PHE A N 1
ATOM 888 C CA . PHE A 1 112 ? -7.194 8.320 -8.455 1.00 98.19 112 PHE A CA 1
ATOM 889 C C . PHE A 1 112 ? -5.690 8.022 -8.457 1.00 98.19 112 PHE A C 1
ATOM 891 O O . PHE A 1 112 ? -5.143 7.636 -9.489 1.00 98.19 112 PHE A O 1
ATOM 898 N N . TYR A 1 113 ? -5.021 8.112 -7.303 1.00 98.50 113 TYR A N 1
ATOM 899 C CA . TYR A 1 113 ? -3.603 7.756 -7.201 1.00 98.50 113 TYR A CA 1
ATOM 900 C C . TYR A 1 113 ? -3.324 6.292 -7.539 1.00 98.50 113 TYR A C 1
ATOM 902 O O . TYR A 1 113 ? -2.340 6.008 -8.221 1.00 98.50 113 TYR A O 1
ATOM 910 N N . CYS A 1 114 ? -4.194 5.367 -7.135 1.00 98.56 114 CYS A N 1
ATOM 911 C CA . CYS A 1 114 ? -4.091 3.965 -7.525 1.00 98.56 114 CYS A CA 1
ATOM 912 C C . CYS A 1 114 ? -4.201 3.777 -9.045 1.00 98.56 114 CYS A C 1
ATOM 914 O O . CYS A 1 114 ? -3.391 3.054 -9.622 1.00 98.56 114 CYS A O 1
ATOM 916 N N . ALA A 1 115 ? -5.154 4.447 -9.700 1.00 97.81 115 ALA A N 1
ATOM 917 C CA . ALA A 1 115 ? -5.313 4.379 -11.154 1.00 97.81 115 ALA A CA 1
ATOM 918 C C . ALA A 1 115 ? -4.101 4.974 -11.892 1.00 97.81 115 ALA A C 1
ATOM 920 O O . ALA A 1 115 ? -3.549 4.347 -12.793 1.00 97.81 115 ALA A O 1
ATOM 921 N N . LEU A 1 116 ? -3.617 6.141 -11.456 1.00 97.62 116 LEU A N 1
ATOM 922 C CA . LEU A 1 116 ? -2.415 6.758 -12.018 1.00 97.62 116 LEU A CA 1
ATOM 923 C C . LEU A 1 116 ? -1.186 5.851 -11.862 1.00 97.62 116 LEU A C 1
ATOM 925 O O . LEU A 1 116 ? -0.403 5.675 -12.802 1.00 97.62 116 LEU A O 1
ATOM 929 N N . ALA A 1 117 ? -1.015 5.262 -10.677 1.00 98.12 117 ALA A N 1
ATOM 930 C CA . ALA A 1 117 ? 0.061 4.323 -10.406 1.00 98.12 117 ALA A CA 1
ATOM 931 C C . ALA A 1 117 ? -0.056 3.069 -11.279 1.00 98.12 117 ALA A C 1
ATOM 933 O O . ALA A 1 117 ? 0.961 2.615 -11.794 1.00 98.12 117 ALA A O 1
ATOM 934 N N . TYR A 1 118 ? -1.264 2.539 -11.495 1.00 97.75 118 TYR A N 1
ATOM 935 C CA . TYR A 1 118 ? -1.490 1.398 -12.381 1.00 97.75 118 TYR A CA 1
ATOM 936 C C . TYR A 1 118 ? -0.959 1.682 -13.789 1.00 97.75 118 TYR A C 1
ATOM 938 O O . TYR A 1 118 ? -0.085 0.955 -14.259 1.00 97.75 118 TYR A O 1
ATOM 946 N N . SER A 1 119 ? -1.400 2.773 -14.423 1.00 95.19 119 SER A N 1
ATOM 947 C CA . SER A 1 119 ? -0.973 3.120 -15.785 1.00 95.19 119 SER A CA 1
ATOM 948 C C . SER A 1 119 ? 0.538 3.345 -15.863 1.00 95.19 119 SER A C 1
ATOM 950 O O . SER A 1 119 ? 1.202 2.888 -16.794 1.00 95.19 119 SER A O 1
ATOM 952 N N . THR A 1 120 ? 1.102 3.991 -14.838 1.00 95.81 120 THR A N 1
ATOM 953 C CA . THR A 1 120 ? 2.543 4.252 -14.733 1.00 95.81 120 THR A CA 1
ATOM 954 C C . THR A 1 120 ? 3.341 2.952 -14.631 1.00 95.81 120 THR A C 1
ATOM 956 O O . THR A 1 120 ? 4.283 2.729 -15.392 1.00 95.81 120 THR A O 1
ATOM 959 N N . LEU A 1 121 ? 2.964 2.062 -13.709 1.00 96.62 121 LEU A N 1
ATOM 960 C CA . LEU A 1 121 ? 3.663 0.796 -13.504 1.00 96.62 121 LEU A CA 1
ATOM 961 C C . LEU A 1 121 ? 3.461 -0.166 -14.670 1.00 96.62 121 LEU A C 1
ATOM 963 O O . LEU A 1 121 ? 4.384 -0.910 -14.988 1.00 96.62 121 LEU A O 1
ATOM 967 N N . TYR A 1 122 ? 2.305 -0.147 -15.331 1.00 95.56 122 TYR A N 1
ATOM 968 C CA . TYR A 1 122 ? 2.059 -0.957 -16.520 1.00 95.56 122 TYR A CA 1
ATOM 969 C C . TYR A 1 122 ? 3.020 -0.563 -17.644 1.00 95.56 122 TYR A C 1
ATOM 971 O O . TYR A 1 122 ? 3.692 -1.428 -18.207 1.00 95.56 122 TYR A O 1
ATOM 979 N N . PHE A 1 123 ? 3.154 0.742 -17.906 1.00 94.25 123 PHE A N 1
ATOM 980 C CA . PHE A 1 123 ? 4.106 1.268 -18.882 1.00 94.25 123 PHE A CA 1
ATOM 981 C C . PHE A 1 123 ? 5.547 0.846 -18.553 1.00 94.25 123 PHE A C 1
ATOM 983 O O . PHE A 1 123 ? 6.231 0.260 -19.392 1.00 94.25 123 PHE A O 1
ATOM 990 N N . TYR A 1 124 ? 5.991 1.050 -17.307 1.00 95.06 124 TYR A N 1
ATOM 991 C CA . TYR A 1 124 ? 7.343 0.664 -16.880 1.00 95.06 124 TYR A CA 1
ATOM 992 C C . TYR A 1 124 ? 7.564 -0.851 -16.769 1.00 95.06 124 TYR A C 1
ATOM 994 O O . TYR A 1 124 ? 8.709 -1.294 -16.720 1.00 95.06 124 TYR A O 1
ATOM 1002 N N . SER A 1 125 ? 6.502 -1.661 -16.762 1.00 94.44 125 SER A N 1
ATOM 1003 C CA . SER A 1 125 ? 6.611 -3.125 -16.788 1.00 94.44 125 SER A CA 1
ATOM 1004 C C . SER A 1 125 ? 6.982 -3.670 -18.172 1.00 94.44 125 SER A C 1
ATOM 1006 O O . SER A 1 125 ? 7.269 -4.860 -18.285 1.00 94.44 125 SER A O 1
ATOM 1008 N N . GLY A 1 126 ? 6.955 -2.840 -19.224 1.00 92.19 126 GLY A N 1
ATOM 1009 C CA . GLY A 1 126 ? 7.245 -3.268 -20.597 1.00 92.19 126 GLY A CA 1
ATOM 1010 C C . GLY A 1 126 ? 6.190 -4.210 -21.188 1.00 92.19 126 GLY A C 1
ATOM 1011 O O . GLY A 1 126 ? 6.481 -4.948 -22.129 1.00 92.19 126 GLY A O 1
ATOM 1012 N N . LEU A 1 127 ? 4.978 -4.219 -20.626 1.00 91.56 127 LEU A N 1
ATOM 1013 C CA . LEU A 1 127 ? 3.859 -5.013 -21.131 1.00 91.56 127 LEU A CA 1
ATOM 1014 C C . LEU A 1 127 ? 3.299 -4.407 -22.433 1.00 91.56 127 LEU A C 1
ATOM 1016 O O . LEU A 1 127 ? 3.443 -3.202 -22.661 1.00 91.56 127 LEU A O 1
ATOM 1020 N N . PRO A 1 128 ? 2.640 -5.205 -23.297 1.00 92.50 128 PRO A N 1
ATOM 1021 C CA . PRO A 1 128 ? 2.008 -4.687 -24.508 1.00 92.50 128 PRO A CA 1
ATOM 1022 C C . PRO A 1 128 ? 1.000 -3.587 -24.173 1.00 92.50 128 PRO A C 1
ATOM 1024 O O . PRO A 1 128 ? 0.107 -3.812 -23.374 1.00 92.50 128 PRO A O 1
ATOM 1027 N N . LEU A 1 129 ? 1.098 -2.418 -24.806 1.00 87.81 129 LEU A N 1
ATOM 1028 C CA . LEU A 1 129 ? 0.274 -1.253 -24.444 1.00 87.81 129 LEU A CA 1
ATOM 1029 C C . LEU A 1 129 ? -1.180 -1.323 -24.936 1.00 87.81 129 LEU A C 1
ATOM 1031 O O . LEU A 1 129 ? -1.975 -0.468 -24.570 1.00 87.81 129 LEU A O 1
ATOM 1035 N N . GLY A 1 130 ? -1.536 -2.318 -25.755 1.00 86.50 130 GLY A N 1
ATOM 1036 C CA . GLY A 1 130 ? -2.882 -2.461 -26.327 1.00 86.50 130 GLY A CA 1
ATOM 1037 C C . GLY A 1 130 ? -4.020 -2.332 -25.300 1.00 86.50 130 GLY A C 1
ATOM 1038 O O . GLY A 1 130 ? -4.928 -1.542 -25.544 1.00 86.50 130 GLY A O 1
ATOM 1039 N N . PRO A 1 131 ? -3.958 -3.025 -24.147 1.00 82.88 131 PRO A N 1
ATOM 1040 C CA . PRO A 1 131 ? -4.954 -2.894 -23.085 1.00 82.88 131 PRO A CA 1
ATOM 1041 C C . PRO A 1 131 ? -5.060 -1.482 -22.488 1.00 82.88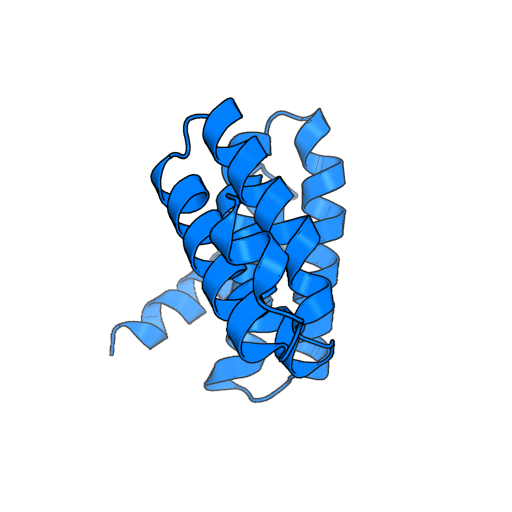 131 PRO A C 1
ATOM 1043 O O . PRO A 1 131 ? -6.166 -1.018 -22.262 1.00 82.88 131 PRO A O 1
ATOM 1046 N N . LEU A 1 132 ? -3.949 -0.753 -22.315 1.00 77.38 132 LEU A N 1
ATOM 1047 C CA . LEU A 1 132 ? -3.976 0.610 -21.753 1.00 77.38 132 LEU A CA 1
ATOM 1048 C C . LEU A 1 132 ? -4.649 1.649 -22.659 1.00 77.38 132 LEU A C 1
ATOM 1050 O O . LEU A 1 132 ? -4.992 2.727 -22.192 1.00 77.38 132 LEU A O 1
ATOM 1054 N N . VAL A 1 133 ? -4.768 1.375 -23.959 1.00 74.44 133 VAL A N 1
ATOM 1055 C CA . VAL A 1 133 ? -5.401 2.293 -24.922 1.00 74.44 133 VAL A CA 1
ATOM 1056 C C . VAL A 1 133 ? -6.927 2.116 -24.942 1.00 74.44 133 VAL A C 1
ATOM 1058 O O . VAL A 1 133 ? -7.630 2.944 -25.516 1.00 74.44 133 VAL A O 1
ATOM 1061 N N . GLN A 1 134 ? -7.437 1.027 -24.358 1.00 63.78 134 GLN A N 1
ATOM 1062 C CA . GLN A 1 134 ? -8.856 0.663 -24.374 1.00 63.78 134 GLN A CA 1
ATOM 1063 C C . GLN A 1 134 ? -9.607 1.029 -23.082 1.00 63.78 134 GLN A C 1
ATOM 1065 O O . GLN A 1 134 ? -10.839 1.039 -23.115 1.00 63.78 134 GLN A O 1
ATOM 1070 N N . ASP A 1 135 ? -8.882 1.325 -21.998 1.00 55.97 135 ASP A N 1
ATOM 1071 C CA . ASP A 1 135 ? -9.401 1.776 -20.694 1.00 55.97 135 ASP A CA 1
ATOM 1072 C C . ASP A 1 135 ? -9.566 3.308 -20.636 1.00 55.97 135 ASP A C 1
ATOM 1074 O O . ASP A 1 135 ? -10.556 3.772 -20.021 1.00 55.97 135 ASP A O 1
#

InterPro domains:
  IPR053159 Hybrid Signal Transduction Histidine Kinase [PTHR43642] (6-130)

Secondary structure (DSSP, 8-state):
-THHHHHHHHHHHHHHHHHH---TTHHHHHHHHHHHHHTTT--HHHHHHHHHHHHHHHHHHGGGT-GGGHHHHHHHIIIIIGGGTS-GGGGHHHHHHHHHHHHHHT-HHHHHHHHHHHHHHHHHTT--STGGGT-

Radius of gyration: 15.04 Å; chains: 1; bounding box: 35×28×50 Å

Organism: NCBI:txid2749911

Foldseek 3Di:
DVVVVLQVVLVVLQVCCVVVNDDLCNLVSLQSNLLVCCPPVNNLPSSLVSLVVSLVVQVVCVVVPSLCCQLVSLLSSLPRRQVSPHQLVVSQVSLCVSLVSCVVNVVNVSNVSSVVSNLVSCVVSVDDCVVVVVD

pLDDT: mean 91.79, std 9.38, range [46.53, 98.56]

Sequence (135 aa):
GKSAHIGLIACRMMKLTLRSGVCKLTAFSFTMFGEVLIHPEGDLIEGHRYGKISIRLSDRMATVGAREWESRLYFNHFTMINHWREPLSRSLDPLLRGHRVGMETGDVEHAFYCALAYSTLYFYSGLPLGPLVQD